Protein AF-A0A061BJX1-F1 (afdb_monomer_lite)

Radius of gyration: 15.98 Å; chains: 1; bounding box: 39×29×53 Å

Organism: Cyberlindnera fabianii (NCBI:txid36022)

Secondary structure (DSSP, 8-state):
---HHHHHHHHHHHHHHHTTSTTEEEEEEEPPPGGGTPPPEEEEEEEEETTEEEEEEEEEETTTTEEEEEEEEEEEEE-TTS--EEEEEE--GGGSPP--TT--EEEEEETTEEEEEE--TTHHHHTTT--GGGHHHHHHHHHGGGTS---GGGT-

Sequence (156 aa):
MLSRDSFETQIEVVSTRLACVSGIKNVRFRQSNETKHESSEITFIIETTPEIQRETLITWSPNYQEPLLYFRTLIVEHDQEGQVEIWRRSYDTRYVPMTHPEYSITLTQLSSGNWWFVHPCDTSEILQNSSEGEYLANWCSIFLSLLVPLSVNEFC

InterPro domains:
  IPR007135 Ubiquitin-like-conjugating enzyme Atg3/Atg10 [PF03987] (34-146)

pLDDT: mean 87.6, std 10.62, range [46.97, 97.38]

Structure (mmCIF, N/CA/C/O backbone):
data_AF-A0A061BJX1-F1
#
_entry.id   AF-A0A061BJX1-F1
#
loop_
_atom_site.group_PDB
_atom_site.id
_atom_site.type_symbol
_atom_site.label_atom_id
_atom_site.label_alt_id
_atom_site.label_comp_id
_atom_site.label_asym_id
_atom_site.label_entity_id
_atom_site.label_seq_id
_atom_site.pdbx_PDB_ins_code
_atom_site.Cartn_x
_atom_site.Cartn_y
_atom_site.Cartn_z
_atom_site.occupancy
_atom_site.B_iso_or_equiv
_atom_site.auth_seq_id
_atom_site.auth_comp_id
_atom_site.auth_asym_id
_atom_site.auth_atom_id
_atom_site.pdbx_PDB_model_num
ATOM 1 N N . MET A 1 1 ? 5.915 -4.668 -15.662 1.00 76.12 1 MET A N 1
ATOM 2 C CA . MET A 1 1 ? 7.026 -4.926 -14.731 1.00 76.12 1 MET A CA 1
ATOM 3 C C . MET A 1 1 ? 7.884 -3.683 -14.645 1.00 76.12 1 MET A C 1
ATOM 5 O O . MET A 1 1 ? 8.333 -3.186 -15.675 1.00 76.12 1 MET A O 1
ATOM 9 N N . LEU A 1 2 ? 8.039 -3.157 -13.436 1.00 86.06 2 LEU A N 1
ATOM 10 C CA . LEU A 1 2 ? 8.800 -1.945 -13.147 1.00 86.06 2 LEU A CA 1
ATOM 11 C C . LEU A 1 2 ? 10.249 -2.324 -12.790 1.00 86.06 2 LEU A C 1
ATOM 13 O O . LEU A 1 2 ? 10.492 -3.369 -12.196 1.00 86.06 2 LEU A O 1
ATOM 17 N N . SER A 1 3 ? 11.246 -1.523 -13.162 1.00 90.81 3 SER A N 1
ATOM 18 C CA . SER A 1 3 ? 12.612 -1.744 -12.665 1.00 90.81 3 SER A CA 1
ATOM 19 C C . SER A 1 3 ? 12.771 -1.137 -11.267 1.00 90.81 3 SER A C 1
ATOM 21 O O . SER A 1 3 ? 12.072 -0.184 -10.917 1.00 90.81 3 SER A O 1
ATOM 23 N N . ARG A 1 4 ? 13.717 -1.643 -10.461 1.00 90.81 4 ARG A N 1
ATOM 24 C CA . ARG A 1 4 ? 14.016 -1.035 -9.152 1.00 90.81 4 ARG A CA 1
ATOM 25 C C . ARG A 1 4 ? 14.397 0.439 -9.303 1.00 90.81 4 ARG A C 1
ATOM 27 O O . ARG A 1 4 ? 13.872 1.269 -8.577 1.00 90.81 4 ARG A O 1
ATOM 34 N N . ASP A 1 5 ? 15.260 0.767 -10.257 1.00 91.19 5 ASP A N 1
ATOM 35 C CA . ASP A 1 5 ? 15.732 2.143 -10.457 1.00 91.19 5 ASP A CA 1
ATOM 36 C C . ASP A 1 5 ? 14.578 3.084 -10.836 1.00 91.19 5 ASP A C 1
ATOM 38 O O . ASP A 1 5 ? 14.490 4.216 -10.352 1.00 91.19 5 ASP A O 1
ATOM 42 N N . SER A 1 6 ? 13.640 2.588 -11.646 1.00 92.75 6 SER A N 1
ATOM 43 C CA . SER A 1 6 ? 12.432 3.328 -12.002 1.00 92.75 6 SER A CA 1
ATOM 44 C C . SER A 1 6 ? 11.496 3.506 -10.801 1.00 92.75 6 SER A C 1
ATOM 46 O O . SER A 1 6 ? 10.984 4.604 -10.585 1.00 92.75 6 SER A O 1
ATOM 48 N N . PHE A 1 7 ? 11.342 2.482 -9.954 1.00 95.06 7 PHE A N 1
ATOM 49 C CA . PHE A 1 7 ? 10.623 2.601 -8.684 1.00 95.06 7 PHE A CA 1
ATOM 50 C C . PHE A 1 7 ? 11.245 3.660 -7.763 1.00 95.06 7 PHE A C 1
ATOM 52 O O . PHE A 1 7 ? 10.534 4.542 -7.288 1.00 95.06 7 PHE A O 1
ATOM 59 N N . GLU A 1 8 ? 12.561 3.609 -7.541 1.00 93.44 8 GLU A N 1
ATOM 60 C CA . GLU A 1 8 ? 13.283 4.549 -6.669 1.00 93.44 8 GLU A CA 1
ATOM 61 C C . GLU A 1 8 ? 13.185 5.997 -7.181 1.00 93.44 8 GLU A C 1
ATOM 63 O O . GLU A 1 8 ? 13.100 6.929 -6.387 1.00 93.44 8 GLU A O 1
ATOM 68 N N . THR A 1 9 ? 13.117 6.193 -8.500 1.00 93.19 9 THR A N 1
ATOM 69 C CA . THR A 1 9 ? 12.922 7.522 -9.104 1.00 93.19 9 THR A CA 1
ATOM 70 C C . THR A 1 9 ? 11.487 8.035 -8.929 1.00 93.19 9 THR A C 1
ATOM 72 O O . THR A 1 9 ? 11.264 9.228 -8.732 1.00 93.19 9 THR A O 1
ATOM 75 N N . GLN A 1 10 ? 10.489 7.150 -9.001 1.00 94.94 10 GLN A N 1
ATOM 76 C CA . GLN A 1 10 ? 9.073 7.535 -8.955 1.00 94.94 10 GLN A CA 1
ATOM 77 C C . GLN A 1 10 ? 8.516 7.667 -7.534 1.00 94.94 10 GLN A C 1
ATOM 79 O O . GLN A 1 10 ? 7.594 8.454 -7.307 1.00 94.94 10 GLN A O 1
ATOM 84 N N . ILE A 1 11 ? 9.038 6.900 -6.573 1.00 95.19 11 ILE A N 1
ATOM 85 C CA . ILE A 1 11 ? 8.458 6.788 -5.229 1.00 95.19 11 ILE A CA 1
ATOM 86 C C . ILE A 1 11 ? 8.446 8.127 -4.475 1.00 95.19 11 ILE A C 1
ATOM 88 O O . ILE A 1 11 ? 7.471 8.437 -3.792 1.00 95.19 11 ILE A O 1
ATOM 92 N N . GLU A 1 12 ? 9.464 8.972 -4.638 1.00 93.94 12 GLU A N 1
ATOM 93 C CA . GLU A 1 12 ? 9.494 10.292 -3.998 1.00 93.94 12 GLU A CA 1
ATOM 94 C C . GLU A 1 12 ? 8.374 11.199 -4.539 1.00 93.94 12 GLU A C 1
ATOM 96 O O . GLU A 1 12 ? 7.632 11.822 -3.770 1.00 93.94 12 GLU A O 1
ATOM 101 N N . VAL A 1 13 ? 8.177 11.203 -5.861 1.00 93.44 13 VAL A N 1
ATOM 102 C CA . VAL A 1 13 ? 7.097 11.953 -6.521 1.00 93.44 13 VAL A CA 1
ATOM 103 C C . VAL A 1 13 ? 5.735 11.459 -6.038 1.00 93.44 13 VAL A C 1
ATOM 105 O O . VAL A 1 13 ? 4.873 12.262 -5.678 1.00 93.44 13 VAL A O 1
ATOM 108 N N . VAL A 1 14 ? 5.552 10.141 -5.964 1.00 94.25 14 VAL A N 1
ATOM 109 C CA . VAL A 1 14 ? 4.324 9.521 -5.450 1.00 94.25 14 VAL A CA 1
ATOM 110 C C . VAL A 1 14 ? 4.077 9.893 -3.990 1.00 94.25 14 VAL A C 1
ATOM 112 O O . VAL A 1 14 ? 2.941 10.200 -3.635 1.00 94.25 14 VAL A O 1
ATOM 115 N N . SER A 1 15 ? 5.114 9.952 -3.152 1.00 94.94 15 SER A N 1
ATOM 116 C CA . SER A 1 15 ? 4.978 10.373 -1.752 1.00 94.94 15 SER A CA 1
ATOM 117 C C . SER A 1 15 ? 4.474 11.813 -1.623 1.00 94.94 15 SER A C 1
ATOM 119 O O . SER A 1 15 ? 3.601 12.097 -0.803 1.00 94.94 15 SER A O 1
ATOM 121 N N . THR A 1 16 ? 4.951 12.703 -2.497 1.00 93.94 16 THR A N 1
ATOM 122 C CA . THR A 1 16 ? 4.505 14.100 -2.547 1.00 93.94 16 THR A CA 1
ATOM 123 C C . THR A 1 16 ? 3.038 14.177 -2.966 1.00 93.94 16 THR A C 1
ATOM 125 O O . THR A 1 16 ? 2.262 14.894 -2.341 1.00 93.94 16 THR A O 1
ATOM 128 N N . ARG A 1 17 ? 2.628 13.395 -3.977 1.00 92.06 17 ARG A N 1
ATOM 129 C CA . ARG A 1 17 ? 1.225 13.332 -4.422 1.00 92.06 17 ARG A CA 1
ATOM 130 C C . ARG A 1 17 ? 0.308 12.793 -3.327 1.00 92.06 17 ARG A C 1
ATOM 132 O O . ARG A 1 17 ? -0.709 13.411 -3.037 1.00 92.06 17 ARG A O 1
ATOM 139 N N . LEU A 1 18 ? 0.699 11.702 -2.664 1.00 92.00 18 LEU A N 1
ATOM 140 C CA . LEU A 1 18 ? -0.044 11.105 -1.548 1.00 92.00 18 LEU A CA 1
ATOM 141 C C . LEU A 1 18 ? -0.304 12.104 -0.417 1.00 92.00 18 LEU A C 1
ATOM 143 O O . LEU A 1 18 ? -1.372 12.078 0.185 1.00 92.00 18 LEU A O 1
ATOM 147 N N . ALA A 1 19 ? 0.643 13.004 -0.143 1.00 92.56 19 ALA A N 1
ATOM 148 C CA . ALA A 1 19 ? 0.477 14.033 0.881 1.00 92.56 19 ALA A CA 1
ATOM 149 C C . ALA A 1 19 ? -0.620 15.064 0.546 1.00 92.56 19 ALA A C 1
ATOM 151 O O . ALA A 1 19 ? -1.092 15.760 1.445 1.00 92.56 19 ALA A O 1
ATOM 152 N N . CYS A 1 20 ? -1.031 15.162 -0.721 1.00 90.19 20 CYS A N 1
ATOM 153 C CA . CYS A 1 20 ? -2.100 16.048 -1.180 1.00 90.19 20 CYS A CA 1
ATOM 154 C C . CYS A 1 20 ? -3.479 15.371 -1.239 1.00 90.19 20 CYS A C 1
ATOM 156 O O . CYS A 1 20 ? -4.477 16.064 -1.425 1.00 90.19 20 CYS A O 1
ATOM 158 N N . VAL A 1 21 ? -3.552 14.047 -1.081 1.00 87.88 21 VAL A N 1
ATOM 159 C CA . VAL A 1 21 ? -4.804 13.286 -1.178 1.00 87.88 21 VAL A CA 1
ATOM 160 C C . VAL A 1 21 ? -5.628 13.447 0.098 1.00 87.88 21 VAL A C 1
ATOM 162 O O . VAL A 1 21 ? -5.127 13.287 1.215 1.00 87.88 21 VAL A O 1
ATOM 165 N N . SER A 1 22 ? -6.924 13.728 -0.054 1.00 86.25 22 SER A N 1
ATOM 166 C CA . SER A 1 22 ? -7.824 13.846 1.094 1.00 86.25 22 SER A CA 1
ATOM 167 C C . SER A 1 22 ? -7.966 12.507 1.828 1.00 86.25 22 SER A C 1
ATOM 169 O O . SER A 1 22 ? -8.074 11.449 1.218 1.00 86.25 22 SER A O 1
ATOM 171 N N . GLY A 1 23 ? -7.958 12.537 3.162 1.00 86.50 23 GLY A N 1
ATOM 172 C CA . GLY A 1 23 ? -8.033 11.328 3.997 1.00 86.50 23 GLY A CA 1
ATOM 173 C C . GLY A 1 23 ? -6.709 10.573 4.169 1.00 86.50 23 GLY A C 1
ATOM 174 O O . GLY A 1 23 ? -6.630 9.691 5.025 1.00 86.50 23 GLY A O 1
ATOM 175 N N . ILE A 1 24 ? -5.651 10.954 3.442 1.00 92.31 24 ILE A N 1
ATOM 176 C CA . ILE A 1 24 ? -4.288 10.479 3.694 1.00 92.31 24 ILE A CA 1
ATOM 177 C C . ILE A 1 24 ? -3.583 11.441 4.655 1.00 92.31 24 ILE A C 1
ATOM 179 O O . ILE A 1 24 ? -3.551 12.655 4.456 1.00 92.31 24 ILE A O 1
ATOM 183 N N . LYS A 1 25 ? -3.020 10.895 5.734 1.00 94.00 25 LYS A N 1
ATOM 184 C CA . LYS A 1 25 ? -2.333 11.630 6.803 1.00 94.00 25 LYS A CA 1
ATOM 185 C C . LYS A 1 25 ? -0.950 11.049 7.055 1.00 94.00 25 LYS A C 1
ATOM 187 O O . LYS A 1 25 ? -0.678 9.888 6.759 1.00 94.00 25 LYS A O 1
ATOM 192 N N . ASN A 1 26 ? -0.091 11.846 7.690 1.00 95.12 26 ASN A N 1
ATOM 193 C CA . ASN A 1 26 ? 1.210 11.408 8.204 1.00 95.12 26 ASN A CA 1
ATOM 194 C C . ASN A 1 26 ? 2.081 10.686 7.162 1.00 95.12 26 ASN A C 1
ATOM 196 O O . ASN A 1 26 ? 2.743 9.704 7.499 1.00 95.12 26 ASN A O 1
ATOM 200 N N . VAL A 1 27 ? 2.081 11.161 5.913 1.00 96.44 27 VAL A N 1
ATOM 201 C CA . VAL A 1 27 ? 2.934 10.597 4.861 1.00 96.44 27 VAL A CA 1
ATOM 202 C C . VAL A 1 27 ? 4.398 10.789 5.240 1.00 96.44 27 VAL A C 1
ATOM 204 O O . VAL A 1 27 ? 4.841 11.896 5.546 1.00 96.44 27 VAL A O 1
ATOM 207 N N . ARG A 1 28 ? 5.151 9.693 5.243 1.00 96.62 28 ARG A N 1
ATOM 208 C CA . ARG A 1 28 ? 6.581 9.654 5.533 1.00 96.62 28 ARG A CA 1
ATOM 209 C C . ARG A 1 28 ? 7.275 8.852 4.453 1.00 96.62 28 ARG A C 1
ATOM 211 O O . ARG A 1 28 ? 6.989 7.669 4.276 1.00 96.62 28 ARG A O 1
ATOM 218 N N . PHE A 1 29 ? 8.212 9.500 3.782 1.00 95.75 29 PHE A N 1
ATOM 219 C CA . PHE A 1 29 ? 9.114 8.864 2.841 1.00 95.75 29 PHE A CA 1
ATOM 220 C C . PHE A 1 29 ? 10.414 8.483 3.553 1.00 95.75 29 PHE A C 1
ATOM 222 O O . PHE A 1 29 ? 11.004 9.302 4.262 1.00 95.75 29 PHE A O 1
ATOM 229 N N . ARG A 1 30 ? 10.854 7.237 3.379 1.00 93.50 30 ARG A N 1
ATOM 230 C CA . ARG A 1 30 ? 12.171 6.765 3.799 1.00 93.50 30 ARG A CA 1
ATOM 231 C C . ARG A 1 30 ? 12.927 6.315 2.561 1.00 93.50 30 ARG A C 1
ATOM 233 O O . ARG A 1 30 ? 12.600 5.284 1.979 1.00 93.50 30 ARG A O 1
ATOM 240 N N . GLN A 1 31 ? 13.949 7.076 2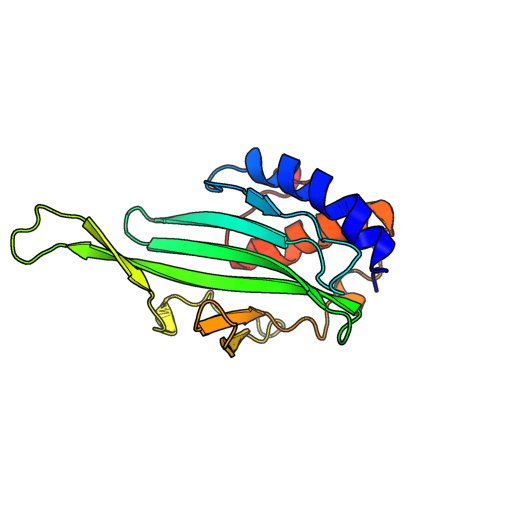.200 1.00 89.62 31 GLN A N 1
ATOM 241 C CA . GLN A 1 31 ? 14.832 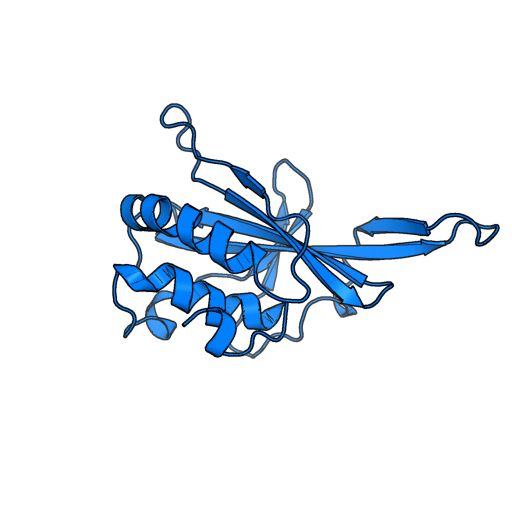6.707 1.106 1.00 89.62 31 GLN A CA 1
ATOM 242 C C . GLN A 1 31 ? 15.653 5.462 1.467 1.00 89.62 31 GLN A C 1
ATOM 244 O O . GLN A 1 31 ? 16.061 5.280 2.622 1.00 89.62 31 GLN A O 1
ATOM 249 N N . SER A 1 32 ? 15.883 4.604 0.477 1.00 85.88 32 SER A N 1
ATOM 250 C CA . SER A 1 32 ? 16.801 3.479 0.590 1.00 85.88 32 SER A CA 1
ATOM 251 C C . SER A 1 32 ? 18.216 3.953 0.917 1.00 85.88 32 SER A C 1
ATOM 253 O O . SER A 1 32 ? 18.703 4.957 0.402 1.00 85.88 32 SER A O 1
ATOM 255 N N . ASN A 1 33 ? 18.910 3.195 1.767 1.00 75.75 33 ASN A N 1
ATOM 256 C CA . ASN A 1 33 ? 20.356 3.326 1.895 1.00 75.75 33 ASN A CA 1
ATOM 257 C C . ASN A 1 33 ? 20.999 2.353 0.902 1.00 75.75 33 ASN A C 1
ATOM 259 O O . ASN A 1 33 ? 20.858 1.137 1.063 1.00 75.75 33 ASN A 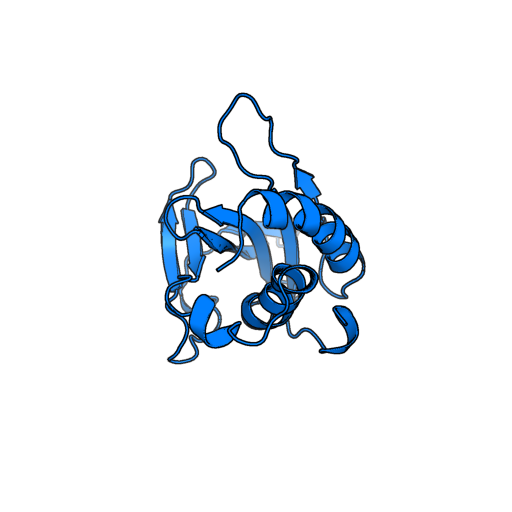O 1
ATOM 263 N N . GLU A 1 34 ? 21.734 2.875 -0.085 1.00 61.12 34 GLU A N 1
ATOM 264 C CA . GLU A 1 34 ? 22.393 2.098 -1.156 1.00 61.12 34 GLU A CA 1
ATOM 265 C C . GLU A 1 34 ? 23.213 0.904 -0.629 1.00 61.12 34 GLU A C 1
ATOM 267 O O . GLU A 1 34 ? 23.344 -0.125 -1.287 1.00 61.12 34 GLU A O 1
ATOM 272 N N . THR A 1 35 ? 23.715 1.004 0.603 1.00 59.91 35 THR A N 1
ATOM 273 C CA . THR A 1 35 ? 24.579 0.013 1.251 1.00 59.91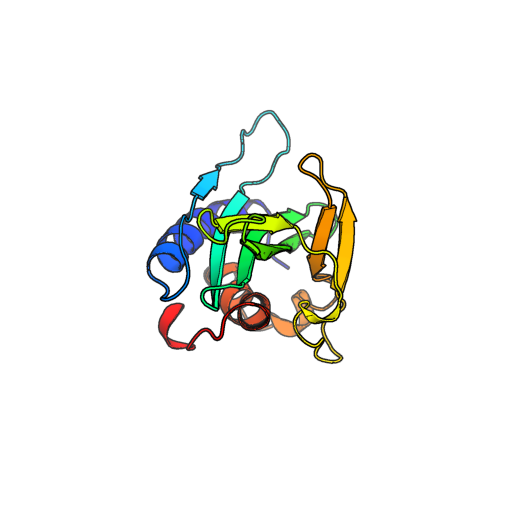 35 THR A CA 1
ATOM 274 C C . THR A 1 35 ? 23.862 -1.224 1.801 1.00 59.91 35 THR A C 1
ATOM 276 O O . THR A 1 35 ? 24.541 -2.183 2.164 1.00 59.91 35 THR A O 1
ATOM 279 N N . LYS A 1 36 ? 22.523 -1.239 1.893 1.00 57.56 36 LYS A N 1
ATOM 280 C CA . LYS A 1 36 ? 21.779 -2.293 2.619 1.00 57.56 36 LYS A CA 1
ATOM 281 C C . LYS A 1 36 ? 20.861 -3.183 1.779 1.00 57.56 36 LYS A C 1
ATOM 283 O O . LYS A 1 36 ? 20.168 -4.015 2.351 1.00 57.56 36 LYS A O 1
ATOM 288 N N . HIS A 1 37 ? 20.832 -3.042 0.451 1.00 65.38 37 HIS A N 1
ATOM 289 C CA . HIS A 1 37 ? 19.831 -3.705 -0.414 1.00 65.38 37 HIS A CA 1
ATOM 290 C C . HIS A 1 37 ? 18.364 -3.437 -0.007 1.00 65.38 37 HIS A C 1
ATOM 292 O O . HIS A 1 37 ? 17.451 -4.092 -0.503 1.00 65.38 37 HIS A O 1
ATOM 298 N N . GLU A 1 38 ? 18.125 -2.460 0.868 1.00 80.88 38 GLU A N 1
ATOM 299 C CA . GLU A 1 38 ? 16.789 -2.009 1.240 1.00 80.88 38 GLU A CA 1
ATOM 300 C C . GLU A 1 38 ? 16.242 -1.142 0.105 1.00 80.88 38 GLU A C 1
ATOM 302 O O . GLU A 1 38 ? 16.992 -0.393 -0.522 1.00 80.88 38 GLU A O 1
ATOM 307 N N . SER A 1 39 ? 14.954 -1.267 -0.193 1.00 89.31 39 SER A N 1
ATOM 308 C CA . SER A 1 39 ? 14.288 -0.376 -1.149 1.00 89.31 39 SER A CA 1
ATOM 309 C C . SER A 1 39 ? 13.657 0.793 -0.408 1.00 89.31 39 SER A C 1
ATOM 311 O O . SER A 1 39 ? 13.429 0.704 0.801 1.00 89.31 39 SER A O 1
ATOM 313 N N . SER A 1 40 ? 13.397 1.891 -1.111 1.00 94.62 40 SER A N 1
ATOM 314 C CA . SER A 1 40 ? 12.691 3.019 -0.510 1.00 94.62 40 SER A CA 1
ATOM 315 C C . SER A 1 40 ? 11.280 2.614 -0.076 1.00 94.62 40 SER A C 1
ATOM 317 O O . SER A 1 40 ? 10.669 1.682 -0.611 1.00 94.62 40 SER A O 1
ATOM 319 N N . GLU A 1 41 ? 10.759 3.318 0.922 1.00 95.62 41 GLU A N 1
ATOM 320 C CA . GLU A 1 41 ? 9.466 3.030 1.534 1.00 95.62 41 GLU A CA 1
ATOM 321 C C . GLU A 1 41 ? 8.652 4.314 1.708 1.00 95.62 41 GLU A C 1
ATOM 323 O O . GLU A 1 41 ? 9.184 5.354 2.104 1.00 95.62 41 GLU A O 1
ATOM 328 N N . ILE A 1 42 ? 7.341 4.231 1.481 1.00 97.06 42 ILE A N 1
ATOM 329 C CA . ILE A 1 42 ? 6.383 5.253 1.919 1.00 97.06 42 ILE A CA 1
ATOM 330 C C . ILE A 1 42 ? 5.504 4.630 2.993 1.00 97.06 42 ILE A C 1
ATOM 332 O O . ILE A 1 42 ? 4.930 3.565 2.779 1.00 97.06 42 ILE A O 1
ATOM 336 N N . THR A 1 43 ? 5.356 5.315 4.123 1.00 97.31 43 THR A N 1
ATOM 337 C CA . THR A 1 43 ? 4.361 4.975 5.147 1.00 97.31 43 THR A CA 1
ATOM 338 C C . THR A 1 43 ? 3.376 6.115 5.330 1.00 97.31 43 THR A C 1
ATOM 340 O O . THR A 1 43 ? 3.755 7.279 5.225 1.00 97.31 43 THR A O 1
ATOM 343 N N . PHE A 1 44 ? 2.109 5.796 5.571 1.00 96.81 44 PHE A N 1
ATOM 344 C CA . PHE A 1 44 ? 1.059 6.794 5.773 1.00 96.81 44 PHE A CA 1
ATOM 345 C C . PHE A 1 44 ? -0.147 6.201 6.503 1.00 96.81 44 PHE A C 1
ATOM 347 O O . PHE A 1 44 ? -0.268 4.985 6.656 1.00 96.81 44 PHE A O 1
ATOM 354 N N . ILE A 1 45 ? -1.035 7.079 6.965 1.00 96.19 45 ILE A N 1
ATOM 355 C CA . ILE A 1 45 ? -2.312 6.734 7.586 1.00 96.19 45 ILE A CA 1
ATOM 356 C C . ILE A 1 45 ? -3.437 7.062 6.613 1.00 96.19 45 ILE A C 1
ATOM 358 O O . ILE A 1 45 ? -3.471 8.159 6.065 1.00 96.19 45 ILE A O 1
ATOM 362 N N . ILE A 1 46 ? -4.370 6.135 6.437 1.00 94.12 46 ILE A N 1
ATOM 363 C CA . ILE A 1 46 ? -5.661 6.382 5.796 1.00 94.12 46 ILE A CA 1
ATOM 364 C C . ILE A 1 46 ? -6.717 6.438 6.898 1.00 94.12 46 ILE A C 1
ATOM 366 O O . ILE A 1 46 ? -6.909 5.462 7.627 1.00 94.12 46 ILE A O 1
ATOM 370 N N . GLU A 1 47 ? -7.421 7.558 7.010 1.00 90.56 47 GLU A N 1
ATOM 371 C CA . GLU A 1 47 ? -8.594 7.679 7.880 1.00 90.56 47 GLU A CA 1
ATOM 372 C C . GLU A 1 47 ? -9.806 7.074 7.163 1.00 90.56 47 GLU A C 1
ATOM 374 O O . GLU A 1 47 ? -10.245 7.582 6.135 1.00 90.56 47 GLU A O 1
ATOM 379 N N . THR A 1 48 ? -10.325 5.951 7.672 1.00 86.94 48 THR A N 1
ATOM 380 C CA . THR A 1 48 ? -11.504 5.288 7.083 1.00 86.94 48 THR A CA 1
ATOM 381 C C . THR A 1 48 ? -12.784 5.788 7.749 1.00 86.94 48 THR A C 1
ATOM 383 O O . THR A 1 48 ? -13.739 6.151 7.068 1.00 86.94 48 THR A O 1
ATOM 386 N N . THR A 1 49 ? -12.784 5.838 9.082 1.00 88.88 49 THR A N 1
ATOM 387 C CA . THR A 1 49 ? -13.809 6.470 9.928 1.00 88.88 49 THR A CA 1
ATOM 388 C C . THR A 1 49 ? -13.113 7.117 11.137 1.00 88.88 49 THR A C 1
ATOM 390 O O . THR A 1 49 ? -11.913 6.893 11.322 1.00 88.88 49 THR A O 1
ATOM 393 N N . PRO A 1 50 ? -13.813 7.891 11.988 1.00 89.25 50 PRO A N 1
ATOM 394 C CA . PRO A 1 50 ? -13.229 8.393 13.236 1.00 89.25 50 PRO A CA 1
ATOM 395 C C . PRO A 1 50 ? -12.672 7.285 14.147 1.00 89.25 50 PRO A C 1
ATOM 397 O O . PRO A 1 50 ? -11.702 7.507 14.861 1.00 89.25 50 PRO A O 1
ATOM 400 N N . GLU A 1 51 ? -13.237 6.078 14.081 1.00 91.75 51 GLU A N 1
ATOM 401 C CA . GLU A 1 51 ? -12.868 4.930 14.914 1.00 91.75 51 GLU A CA 1
ATOM 402 C C . GLU A 1 51 ? -11.940 3.933 14.206 1.00 91.75 51 GLU A C 1
ATOM 404 O O . GLU A 1 51 ? -11.476 2.980 14.834 1.00 91.75 51 GLU A O 1
ATOM 409 N N . ILE A 1 52 ? -11.692 4.099 12.900 1.00 91.88 52 ILE A N 1
ATOM 410 C CA . ILE A 1 52 ? -10.936 3.141 12.087 1.00 91.88 52 ILE A CA 1
ATOM 411 C C . ILE A 1 52 ? -9.921 3.866 11.205 1.00 91.88 52 ILE A C 1
ATOM 413 O O . ILE A 1 52 ? -10.265 4.634 10.303 1.00 91.88 52 ILE A O 1
ATOM 417 N N . GLN A 1 53 ? -8.653 3.520 11.398 1.00 94.38 53 GLN A N 1
ATOM 418 C CA . GLN A 1 53 ? -7.533 3.979 10.587 1.00 94.38 53 GLN A CA 1
ATOM 419 C C . GLN A 1 53 ? -6.802 2.795 9.958 1.00 94.38 53 GLN A C 1
ATOM 421 O O . GLN A 1 53 ? -6.848 1.666 10.450 1.00 94.38 53 GLN A O 1
ATOM 426 N N . ARG A 1 54 ? -6.083 3.052 8.866 1.00 95.19 54 ARG A N 1
ATOM 427 C CA . ARG A 1 54 ? -5.179 2.078 8.252 1.00 95.19 54 ARG A CA 1
ATOM 428 C C . ARG A 1 54 ? -3.785 2.654 8.150 1.00 95.19 54 ARG A C 1
ATOM 430 O O . ARG A 1 54 ? -3.551 3.617 7.428 1.00 95.19 54 ARG A O 1
ATOM 437 N N . GLU A 1 55 ? -2.850 2.028 8.845 1.00 96.62 55 GLU A N 1
ATOM 438 C CA . GLU A 1 55 ? -1.433 2.234 8.578 1.00 96.62 55 GLU A CA 1
ATOM 439 C C . GLU A 1 55 ? -1.064 1.477 7.312 1.00 96.62 55 GLU A C 1
ATOM 441 O O . GLU A 1 55 ? -1.331 0.282 7.218 1.00 96.62 55 GLU A O 1
ATOM 446 N N . THR A 1 56 ? -0.459 2.170 6.356 1.00 97.25 56 THR A N 1
ATOM 447 C CA . THR A 1 56 ? -0.159 1.649 5.021 1.00 97.25 56 THR A CA 1
ATOM 448 C C . THR A 1 56 ? 1.326 1.800 4.727 1.00 97.25 56 THR A C 1
ATOM 450 O O . THR A 1 56 ? 1.946 2.781 5.140 1.00 97.25 56 THR A O 1
ATOM 453 N N . LEU A 1 57 ? 1.893 0.818 4.029 1.00 97.38 57 LEU A N 1
ATOM 454 C CA . LEU A 1 57 ? 3.283 0.779 3.590 1.00 97.38 57 LEU A CA 1
ATOM 455 C C . LEU A 1 57 ? 3.335 0.405 2.105 1.00 97.38 57 LEU A C 1
ATOM 457 O O . LEU A 1 57 ? 2.770 -0.611 1.699 1.00 97.38 57 LEU A O 1
ATOM 461 N N . ILE A 1 58 ? 4.058 1.208 1.326 1.00 97.31 58 ILE A N 1
ATOM 462 C CA . ILE A 1 58 ? 4.425 0.922 -0.064 1.00 97.31 58 ILE A CA 1
ATOM 463 C C . ILE A 1 58 ? 5.937 0.726 -0.126 1.00 97.31 58 ILE A C 1
ATOM 465 O O . ILE A 1 58 ? 6.691 1.559 0.378 1.00 97.31 58 ILE A O 1
ATOM 469 N N . THR A 1 59 ? 6.383 -0.364 -0.745 1.00 95.81 59 THR A N 1
ATOM 470 C CA . THR A 1 59 ? 7.808 -0.655 -0.968 1.00 95.81 59 THR A CA 1
ATOM 471 C C . THR A 1 59 ? 8.000 -1.494 -2.231 1.00 95.81 59 THR A C 1
ATOM 473 O O . THR A 1 59 ? 7.036 -1.797 -2.926 1.00 95.81 59 THR A O 1
ATOM 476 N N . TRP A 1 60 ? 9.232 -1.882 -2.535 1.00 94.94 60 TRP A N 1
ATOM 477 C CA . TRP A 1 60 ? 9.584 -2.690 -3.694 1.00 94.94 60 TRP A CA 1
ATOM 478 C C . TRP A 1 60 ? 9.931 -4.125 -3.312 1.00 94.94 60 TRP A C 1
ATOM 480 O O . TRP A 1 60 ? 10.593 -4.368 -2.300 1.00 94.94 60 TRP A O 1
ATOM 490 N N . SER A 1 61 ? 9.545 -5.087 -4.154 1.00 91.75 61 SER A N 1
ATOM 491 C CA . SER A 1 61 ? 10.027 -6.460 -4.033 1.00 91.75 61 SER A CA 1
ATOM 492 C C . SER A 1 61 ? 11.053 -6.808 -5.104 1.00 91.75 61 SER A C 1
ATOM 494 O O . SER A 1 61 ? 10.698 -6.835 -6.282 1.00 91.75 61 SER A O 1
ATOM 496 N N . PRO A 1 62 ? 12.276 -7.228 -4.739 1.00 88.62 62 PRO A N 1
ATOM 497 C CA . PRO A 1 62 ? 13.192 -7.813 -5.714 1.00 88.62 62 PRO A CA 1
ATOM 498 C C . PRO A 1 62 ? 12.703 -9.174 -6.238 1.00 88.62 62 PRO A C 1
ATOM 500 O O . PRO A 1 62 ? 13.048 -9.553 -7.352 1.00 88.62 62 PRO A O 1
ATOM 503 N N . ASN A 1 63 ? 11.890 -9.900 -5.459 1.00 89.38 63 ASN A N 1
ATOM 504 C CA . ASN A 1 63 ? 11.394 -11.226 -5.834 1.00 89.38 63 ASN A CA 1
ATOM 505 C C . ASN A 1 63 ? 10.257 -11.141 -6.855 1.00 89.38 63 ASN A C 1
ATOM 507 O O . ASN A 1 63 ? 10.251 -11.898 -7.820 1.00 89.38 63 ASN A O 1
ATOM 511 N N . TYR A 1 64 ? 9.306 -10.227 -6.638 1.00 89.50 64 TYR A N 1
ATOM 512 C CA . TYR A 1 64 ? 8.196 -10.022 -7.573 1.00 89.50 64 TYR A CA 1
ATOM 513 C C . TYR A 1 64 ? 8.550 -9.067 -8.712 1.00 89.50 64 TYR A C 1
ATOM 515 O O . TYR A 1 64 ? 7.896 -9.114 -9.744 1.00 89.50 64 TYR A O 1
ATOM 523 N N . GLN A 1 65 ? 9.573 -8.223 -8.53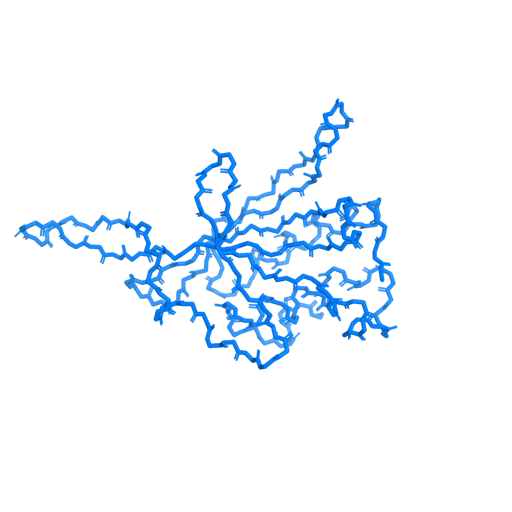2 1.00 91.00 65 GLN A N 1
ATOM 524 C CA . GLN A 1 65 ? 9.856 -7.092 -9.418 1.00 91.00 65 GLN A CA 1
ATOM 525 C C . GLN A 1 65 ? 8.607 -6.224 -9.623 1.00 91.00 65 GLN A C 1
ATOM 527 O O . GLN A 1 65 ? 8.282 -5.813 -10.734 1.00 91.00 65 GLN A O 1
ATOM 532 N N . GLU A 1 66 ? 7.899 -5.965 -8.522 1.00 93.88 66 GLU A N 1
ATOM 533 C CA . GLU A 1 66 ? 6.695 -5.138 -8.481 1.00 93.88 66 GLU A CA 1
ATOM 534 C C . GLU A 1 66 ? 6.625 -4.355 -7.156 1.00 93.88 66 GLU A C 1
ATOM 536 O O . GLU A 1 66 ? 7.224 -4.779 -6.148 1.00 93.88 66 GLU A O 1
ATOM 541 N N . PRO A 1 67 ? 5.892 -3.223 -7.123 1.00 95.25 67 PRO A N 1
ATOM 542 C CA . PRO A 1 67 ? 5.591 -2.531 -5.882 1.00 95.25 67 PRO A CA 1
ATOM 543 C C . PRO A 1 67 ? 4.680 -3.403 -5.014 1.00 95.25 67 PRO A C 1
ATOM 545 O O . PRO A 1 67 ? 3.813 -4.125 -5.505 1.00 95.25 67 PRO A O 1
ATOM 548 N N . LEU A 1 68 ? 4.881 -3.335 -3.704 1.00 95.88 68 LEU A N 1
ATOM 549 C CA . LEU A 1 68 ? 4.122 -4.080 -2.713 1.00 95.88 68 LEU A CA 1
ATOM 550 C C . LEU A 1 68 ? 3.275 -3.134 -1.874 1.00 95.88 68 LEU A C 1
ATOM 552 O O . LEU A 1 68 ? 3.763 -2.093 -1.433 1.00 95.88 68 LEU A O 1
ATOM 556 N N . LEU A 1 69 ? 2.042 -3.555 -1.594 1.00 96.31 69 LEU A N 1
ATOM 557 C CA . LEU A 1 69 ? 1.131 -2.873 -0.686 1.00 96.31 69 LEU A CA 1
ATOM 558 C C . LEU A 1 69 ? 0.940 -3.695 0.585 1.00 96.31 69 LEU A C 1
ATOM 560 O O . LEU A 1 69 ? 0.475 -4.838 0.546 1.00 96.31 69 LEU A O 1
ATOM 564 N N . TYR A 1 70 ? 1.239 -3.072 1.717 1.00 97.19 70 TYR A N 1
ATOM 565 C CA . TYR A 1 70 ? 0.934 -3.602 3.034 1.00 97.19 70 TYR A CA 1
ATOM 566 C C . TYR A 1 70 ? 0.023 -2.645 3.782 1.00 97.19 70 TYR A C 1
ATOM 568 O O . TYR A 1 70 ? 0.158 -1.427 3.662 1.00 97.19 70 TYR A O 1
ATOM 576 N N . PHE A 1 71 ? -0.858 -3.182 4.619 1.00 96.88 71 PHE A N 1
ATOM 577 C CA . PHE A 1 71 ? -1.628 -2.366 5.547 1.00 96.88 71 PHE A CA 1
ATOM 578 C C . PHE A 1 71 ? -1.903 -3.084 6.868 1.00 96.88 71 PHE A C 1
ATOM 580 O O . PHE A 1 71 ? -1.862 -4.309 6.968 1.00 96.88 71 PHE A O 1
ATOM 587 N N . ARG A 1 72 ? -2.207 -2.314 7.907 1.00 95.94 72 ARG A N 1
ATOM 588 C CA . ARG A 1 72 ? -2.752 -2.818 9.167 1.00 95.94 72 ARG A CA 1
ATOM 589 C C . ARG A 1 72 ? -3.888 -1.922 9.625 1.00 95.94 72 ARG A C 1
ATOM 591 O O . ARG A 1 72 ? -3.794 -0.699 9.537 1.00 95.94 72 ARG A O 1
ATOM 598 N N . THR A 1 73 ? -4.944 -2.538 10.134 1.00 95.69 73 THR A N 1
ATOM 599 C CA . THR A 1 73 ? -6.090 -1.810 10.673 1.00 95.69 73 THR A CA 1
ATOM 600 C C . THR A 1 73 ? -5.799 -1.399 12.108 1.00 95.69 73 THR A C 1
ATOM 602 O O . THR A 1 73 ? -5.386 -2.225 12.924 1.00 95.69 73 THR A O 1
ATOM 605 N N . LEU A 1 74 ? -6.033 -0.130 12.416 1.00 95.12 74 LEU A N 1
ATOM 606 C CA . LEU A 1 74 ? -6.083 0.409 13.764 1.00 95.12 74 LEU A CA 1
ATOM 607 C C . LEU A 1 74 ? -7.539 0.733 14.095 1.00 95.12 74 LEU A C 1
ATOM 609 O O . LEU A 1 74 ? -8.222 1.367 13.294 1.00 95.12 74 LEU A O 1
ATOM 613 N N . ILE A 1 75 ? -7.998 0.305 15.264 1.00 94.75 75 ILE A N 1
ATOM 614 C CA . ILE A 1 75 ? -9.323 0.631 15.793 1.00 94.75 75 ILE A CA 1
ATOM 615 C C . ILE A 1 75 ? -9.174 1.457 17.067 1.00 94.75 75 ILE A C 1
ATOM 617 O O . ILE A 1 75 ? -8.264 1.198 17.861 1.00 94.75 75 ILE A O 1
ATOM 621 N N . VAL A 1 76 ? -10.051 2.439 17.257 1.00 93.31 76 VAL A N 1
ATOM 622 C CA . VAL A 1 76 ? -10.197 3.120 18.544 1.00 93.31 76 VAL A CA 1
ATOM 623 C C . VAL A 1 76 ? -10.829 2.153 19.529 1.00 93.31 76 VAL A C 1
ATOM 625 O O . VAL A 1 76 ? -11.897 1.591 19.294 1.00 93.31 76 VAL A O 1
ATOM 628 N N . GLU A 1 77 ? -10.168 1.997 20.663 1.00 89.75 77 GLU A N 1
ATOM 629 C CA . GLU A 1 77 ? -10.756 1.471 21.879 1.00 89.75 77 GLU A CA 1
ATOM 630 C C . GLU A 1 77 ? -10.784 2.592 22.910 1.00 89.75 77 GLU A C 1
ATOM 632 O O . GLU A 1 77 ? -9.810 3.329 23.069 1.00 89.75 77 GLU A O 1
ATOM 637 N N . HIS A 1 78 ? -11.894 2.713 23.624 1.00 86.19 78 HIS A N 1
ATOM 638 C CA . HIS A 1 78 ? -11.971 3.607 24.768 1.00 86.19 78 HIS A CA 1
ATOM 639 C C . HIS A 1 78 ? -11.503 2.864 26.020 1.00 86.19 78 HIS A C 1
ATOM 641 O O . HIS A 1 78 ? -11.766 1.667 26.180 1.00 86.19 78 HIS A O 1
ATOM 647 N N . ASP A 1 79 ? -10.800 3.561 26.909 1.00 84.19 79 ASP A N 1
ATOM 648 C CA . ASP A 1 79 ? -10.524 3.035 28.242 1.00 84.19 79 ASP A CA 1
ATOM 649 C C . ASP A 1 79 ? -11.821 2.804 29.044 1.00 84.19 79 ASP A C 1
ATOM 651 O O . ASP A 1 79 ? -12.923 3.170 28.631 1.00 84.19 79 ASP A O 1
ATOM 655 N N . GLN A 1 80 ? -11.708 2.150 30.204 1.00 78.19 80 GLN A N 1
ATOM 656 C CA . GLN A 1 80 ? -12.873 1.779 31.024 1.00 78.19 80 GLN A CA 1
ATOM 657 C C . GLN A 1 80 ? -13.706 2.989 31.482 1.00 78.19 80 GLN A C 1
ATOM 659 O O . GLN A 1 80 ? -14.872 2.825 31.839 1.00 78.19 80 GLN A O 1
ATOM 664 N N . GLU A 1 81 ? -13.118 4.186 31.463 1.00 81.38 81 GLU A N 1
ATOM 665 C CA . GLU A 1 81 ? -13.739 5.446 31.875 1.00 81.38 81 GLU A CA 1
ATOM 666 C C . GLU A 1 81 ? -14.220 6.291 30.677 1.00 81.38 81 GLU A C 1
ATOM 668 O O . GLU A 1 81 ? -14.836 7.346 30.862 1.00 81.38 81 GLU A O 1
ATOM 673 N N . GLY A 1 82 ? -13.982 5.828 29.444 1.00 78.44 82 GLY A N 1
ATOM 674 C CA . GLY A 1 82 ? -14.370 6.499 28.205 1.00 78.44 82 GLY A CA 1
ATOM 675 C C . GLY A 1 82 ? -13.586 7.778 27.895 1.00 78.44 82 GLY A C 1
ATOM 676 O O . GLY A 1 82 ? -13.976 8.512 26.991 1.00 78.44 82 GLY A O 1
ATOM 677 N N . GLN A 1 83 ? -12.528 8.077 28.650 1.00 77.62 83 GLN A N 1
ATOM 678 C CA . GLN A 1 83 ? -11.819 9.359 28.601 1.00 77.62 83 GLN A CA 1
ATOM 679 C C . GLN A 1 83 ? -10.616 9.337 27.659 1.00 77.62 83 GLN A C 1
ATOM 681 O O . GLN A 1 83 ? -10.206 10.390 27.170 1.00 77.62 83 GLN A O 1
ATOM 686 N N . VAL A 1 84 ? -10.041 8.157 27.406 1.00 83.88 84 VAL A N 1
ATOM 687 C CA . VAL A 1 84 ? -8.841 8.016 26.575 1.00 83.88 84 VAL A CA 1
ATOM 688 C C . VAL A 1 84 ? -9.126 7.133 25.371 1.00 83.88 84 VAL A C 1
ATOM 690 O O . VAL A 1 84 ? -9.519 5.975 25.507 1.00 83.88 84 VAL A O 1
ATOM 693 N N . GLU A 1 85 ? -8.868 7.681 24.186 1.00 87.38 85 GLU A N 1
ATOM 694 C CA . GLU A 1 85 ? -8.829 6.928 22.937 1.00 87.38 85 GLU A CA 1
ATOM 695 C C . GLU A 1 85 ? -7.480 6.216 22.801 1.00 87.38 85 GLU A C 1
ATOM 697 O O . GLU A 1 85 ? -6.412 6.836 22.809 1.00 87.38 85 GLU A O 1
ATOM 702 N N . ILE A 1 86 ? -7.526 4.894 22.665 1.00 90.12 86 ILE A N 1
ATOM 703 C CA . ILE A 1 86 ? -6.361 4.041 22.460 1.00 90.12 86 ILE A CA 1
ATOM 704 C C . ILE A 1 86 ? -6.504 3.368 21.101 1.00 90.12 86 ILE A C 1
ATOM 706 O O . ILE A 1 86 ? -7.396 2.554 20.886 1.00 90.12 86 ILE A O 1
ATOM 710 N N . TRP A 1 87 ? -5.576 3.650 20.193 1.00 91.25 87 TRP A N 1
ATOM 711 C CA . TRP A 1 87 ? -5.519 2.963 18.907 1.00 91.25 87 TRP A CA 1
ATOM 712 C C . TRP A 1 87 ? -4.868 1.589 19.061 1.00 91.25 87 TRP A C 1
ATOM 714 O O . TRP A 1 87 ? -3.700 1.479 19.450 1.00 91.25 87 TRP A O 1
ATOM 724 N N . ARG A 1 88 ? -5.603 0.524 18.728 1.00 93.00 88 ARG A N 1
ATOM 725 C CA . ARG A 1 88 ? -5.103 -0.856 18.755 1.00 93.00 88 ARG A CA 1
ATOM 726 C C . ARG A 1 88 ? -5.114 -1.493 17.380 1.00 93.00 88 ARG A C 1
ATOM 728 O O . ARG A 1 88 ? -6.014 -1.274 16.578 1.00 93.00 88 ARG A O 1
ATOM 735 N N . ARG A 1 89 ? -4.104 -2.324 17.114 1.00 94.25 89 ARG A N 1
ATOM 736 C CA . ARG A 1 89 ? -4.040 -3.120 15.883 1.00 94.25 89 ARG A CA 1
ATOM 737 C C . ARG A 1 89 ? -5.132 -4.184 15.914 1.00 94.25 89 ARG A C 1
ATOM 739 O O . ARG A 1 89 ? -5.184 -4.972 16.854 1.00 94.25 89 ARG A O 1
ATOM 746 N N . SER A 1 90 ? -5.936 -4.234 14.862 1.00 92.44 90 SER A N 1
ATOM 747 C CA . SER A 1 90 ? -6.938 -5.270 14.645 1.00 92.44 90 SER A CA 1
ATOM 748 C C . SER A 1 90 ? -6.521 -6.184 13.497 1.00 92.44 90 SER A C 1
ATOM 750 O O . SER A 1 90 ? -6.124 -5.725 12.424 1.00 92.44 90 SER A O 1
ATOM 752 N N . TYR A 1 91 ? -6.642 -7.490 13.729 1.00 90.25 91 TYR A N 1
ATOM 753 C CA . TYR A 1 91 ? -6.453 -8.541 12.721 1.00 90.25 91 TYR A CA 1
ATOM 754 C C . TYR A 1 91 ? -7.779 -9.214 12.353 1.00 90.25 91 TYR A C 1
ATOM 756 O O . TYR A 1 91 ? -7.793 -10.294 11.769 1.00 90.25 91 TYR A O 1
ATOM 764 N N . ASP A 1 92 ? -8.899 -8.599 12.728 1.00 89.94 92 ASP A N 1
ATOM 765 C CA . ASP A 1 92 ? -10.221 -9.086 12.367 1.00 89.94 92 ASP A CA 1
ATOM 766 C C . ASP A 1 92 ? -10.459 -8.871 10.865 1.00 89.94 92 ASP A C 1
ATOM 768 O O . ASP A 1 92 ? -10.354 -7.755 10.344 1.00 89.94 92 ASP A O 1
ATOM 772 N N . THR A 1 93 ? -10.774 -9.961 10.165 1.00 89.25 93 THR A N 1
ATOM 773 C CA . THR A 1 93 ? -10.963 -9.986 8.712 1.00 89.25 93 THR A CA 1
ATOM 774 C C . THR A 1 93 ? -12.151 -9.150 8.253 1.00 89.25 93 THR A C 1
ATOM 776 O O . THR A 1 93 ? -12.195 -8.761 7.092 1.00 89.25 93 THR A O 1
ATOM 779 N N . ARG A 1 94 ? -13.083 -8.794 9.145 1.00 89.00 94 ARG A N 1
ATOM 780 C CA . ARG A 1 94 ? -14.213 -7.907 8.822 1.00 89.00 94 ARG A CA 1
ATOM 781 C C . ARG A 1 94 ? -13.780 -6.489 8.440 1.00 89.00 94 ARG A C 1
ATOM 783 O O . ARG A 1 94 ? -14.547 -5.788 7.790 1.00 89.00 94 ARG A O 1
ATOM 790 N N . TYR A 1 95 ? -12.578 -6.061 8.836 1.00 87.62 95 TYR A N 1
ATOM 791 C CA . TYR A 1 95 ? -12.029 -4.742 8.488 1.00 87.62 95 TYR A CA 1
ATOM 792 C C . TYR A 1 95 ? -11.080 -4.766 7.283 1.00 87.62 95 TYR A C 1
ATOM 794 O O . TYR A 1 95 ? -10.610 -3.710 6.835 1.00 87.62 95 TYR A O 1
ATOM 802 N N . VAL A 1 96 ? -10.780 -5.959 6.770 1.00 87.88 96 VAL A N 1
ATOM 803 C CA . VAL A 1 96 ? -10.059 -6.132 5.511 1.00 87.88 96 V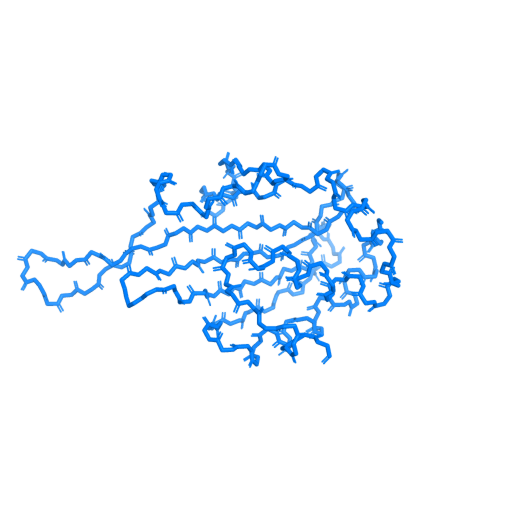AL A CA 1
ATOM 804 C C . VAL A 1 96 ? -11.021 -5.714 4.395 1.00 87.88 96 VAL A C 1
ATOM 806 O O . VAL A 1 96 ? -12.169 -6.162 4.408 1.00 87.88 96 VAL A O 1
ATOM 809 N N . PRO A 1 97 ? -10.613 -4.826 3.467 1.00 82.50 97 PRO A N 1
ATOM 810 C CA . PRO A 1 97 ? -11.453 -4.475 2.329 1.00 82.50 97 PRO A CA 1
ATOM 811 C C . PRO A 1 97 ? -11.951 -5.746 1.650 1.00 82.50 97 PRO A C 1
ATOM 813 O O . PRO A 1 97 ? -11.168 -6.680 1.462 1.00 82.50 97 PRO A O 1
ATOM 816 N N . MET A 1 98 ? -13.243 -5.796 1.315 1.00 67.31 98 MET A N 1
ATOM 817 C CA . MET A 1 98 ? -13.792 -6.947 0.607 1.00 67.31 98 MET A CA 1
ATOM 818 C C . MET A 1 98 ? -12.944 -7.206 -0.635 1.00 67.31 98 MET A C 1
ATOM 820 O O . MET A 1 98 ? -12.806 -6.337 -1.494 1.00 67.31 98 MET A O 1
ATOM 824 N N . THR A 1 99 ? -12.356 -8.396 -0.696 1.00 61.28 99 THR A N 1
ATOM 825 C CA . THR A 1 99 ? -11.553 -8.830 -1.831 1.00 61.28 99 THR A CA 1
ATOM 826 C C . THR A 1 99 ? -12.435 -8.794 -3.072 1.00 61.28 99 THR A C 1
ATOM 828 O O . THR A 1 99 ? -13.401 -9.558 -3.168 1.00 61.28 99 THR A O 1
ATOM 831 N N . HIS A 1 100 ? -12.110 -7.927 -4.035 1.00 61.59 100 HIS A N 1
ATOM 832 C CA . HIS A 1 100 ? -12.489 -8.216 -5.414 1.00 61.59 100 HIS A CA 1
ATOM 833 C C . HIS A 1 100 ? -11.910 -9.607 -5.741 1.00 61.59 100 HIS A C 1
ATOM 835 O O . HIS A 1 100 ? -10.819 -9.910 -5.247 1.00 61.59 100 HIS A O 1
ATOM 841 N N . PRO A 1 101 ? -12.582 -10.459 -6.534 1.00 62.75 101 PRO A N 1
ATOM 842 C CA . PRO A 1 101 ? -12.071 -11.793 -6.875 1.00 62.75 101 PRO A CA 1
ATOM 843 C C . PRO A 1 101 ? -10.633 -11.797 -7.420 1.00 62.75 101 PRO A C 1
ATOM 845 O O . PRO A 1 101 ? -9.958 -12.818 -7.372 1.00 62.75 101 PRO A O 1
ATOM 848 N N . GLU A 1 102 ? -10.182 -10.649 -7.918 1.00 71.12 102 GLU A N 1
ATOM 849 C CA . GLU A 1 102 ? -8.883 -10.416 -8.547 1.00 71.12 102 GLU A CA 1
ATOM 850 C C . GLU A 1 102 ? -7.758 -10.060 -7.557 1.00 71.12 102 GLU A C 1
ATOM 852 O O . GLU A 1 102 ? -6.594 -10.099 -7.934 1.00 71.12 102 GLU A O 1
ATOM 857 N N . TYR A 1 103 ? -8.052 -9.739 -6.288 1.00 81.25 103 TYR A N 1
ATOM 858 C CA . TYR A 1 103 ? -7.016 -9.387 -5.306 1.00 81.25 103 TYR A CA 1
ATOM 859 C C . TYR A 1 103 ? -6.955 -10.397 -4.163 1.00 81.25 103 TYR A C 1
ATOM 861 O O . TYR A 1 103 ? -7.854 -10.481 -3.324 1.00 81.25 103 TYR A O 1
ATOM 869 N N . SER A 1 104 ? -5.842 -11.127 -4.085 1.00 88.62 104 SER A N 1
ATOM 870 C CA . SER A 1 104 ? -5.533 -11.982 -2.938 1.00 88.62 104 SER A CA 1
ATOM 871 C C . SER A 1 104 ? -4.880 -11.161 -1.824 1.00 88.62 104 SER A C 1
ATOM 873 O O . SER A 1 104 ? -3.878 -10.479 -2.051 1.00 88.62 104 SER A O 1
ATOM 875 N N . ILE A 1 105 ? -5.439 -11.233 -0.613 1.00 91.88 105 ILE A N 1
ATOM 876 C CA . ILE A 1 105 ? -4.921 -10.554 0.580 1.00 91.88 105 ILE A CA 1
ATOM 877 C C . ILE A 1 105 ? -4.607 -11.603 1.645 1.00 91.88 105 ILE A C 1
ATOM 879 O O . ILE A 1 105 ? -5.477 -12.383 2.032 1.00 91.88 105 ILE A O 1
ATOM 883 N N . THR A 1 106 ? -3.372 -11.612 2.144 1.00 93.12 106 THR A N 1
ATOM 884 C CA . THR A 1 106 ? -2.924 -12.545 3.190 1.00 93.12 106 THR A CA 1
ATOM 885 C C . THR A 1 106 ? -2.265 -11.814 4.351 1.00 93.12 106 THR A C 1
ATOM 887 O O . THR A 1 106 ? -1.858 -10.661 4.230 1.00 93.12 106 THR A O 1
ATOM 890 N N . LEU A 1 107 ? -2.185 -12.465 5.512 1.00 94.44 107 LEU A N 1
ATOM 891 C CA . LEU A 1 107 ? -1.446 -11.937 6.655 1.00 94.44 107 LEU A CA 1
ATOM 892 C C . LEU A 1 107 ? 0.015 -12.389 6.563 1.00 94.44 107 LEU A C 1
ATOM 894 O O . LEU A 1 107 ? 0.288 -13.576 6.393 1.00 94.44 107 LEU A O 1
ATOM 898 N N . THR A 1 108 ? 0.950 -11.458 6.723 1.00 95.06 108 THR A N 1
ATOM 899 C CA . THR A 1 108 ? 2.390 -11.729 6.723 1.00 95.06 108 THR A CA 1
ATOM 900 C C . THR A 1 108 ? 3.091 -11.013 7.872 1.00 95.06 108 THR A C 1
ATOM 902 O O . THR A 1 108 ? 2.593 -10.022 8.408 1.00 95.06 108 THR A O 1
ATOM 905 N N . GLN A 1 109 ? 4.253 -11.522 8.273 1.00 94.38 109 GLN A N 1
ATOM 906 C CA . GLN A 1 109 ? 5.047 -10.966 9.361 1.00 94.38 109 GLN A CA 1
ATOM 907 C C . GLN A 1 109 ? 6.246 -10.197 8.801 1.00 94.38 109 GLN A C 1
ATOM 909 O O . GLN A 1 109 ? 7.115 -10.770 8.147 1.00 94.38 109 GLN A O 1
ATOM 914 N N . LEU A 1 110 ? 6.309 -8.900 9.102 1.00 91.50 110 LEU A N 1
ATOM 915 C CA . LEU A 1 110 ? 7.481 -8.051 8.897 1.00 91.50 110 LEU A CA 1
ATOM 916 C C . LEU A 1 110 ? 8.202 -7.835 10.238 1.00 91.50 110 LEU A C 1
ATOM 918 O O . LEU A 1 110 ? 7.673 -8.144 11.308 1.00 91.50 110 LEU A O 1
ATOM 922 N N . SER A 1 111 ? 9.398 -7.243 10.210 1.00 88.31 111 SER A N 1
ATOM 923 C CA . SER A 1 111 ? 10.164 -6.922 11.429 1.00 88.31 111 SER A CA 1
ATOM 924 C C . SER A 1 111 ? 9.400 -6.019 12.411 1.00 88.31 111 SER A C 1
ATOM 926 O O . SER A 1 111 ? 9.610 -6.095 13.618 1.00 88.31 111 SER A O 1
ATOM 928 N N . SER A 1 112 ? 8.479 -5.193 11.906 1.00 87.25 112 SER A N 1
ATOM 929 C CA . SER A 1 112 ? 7.634 -4.278 12.687 1.00 87.25 112 SER A CA 1
ATOM 930 C C . SER A 1 112 ? 6.325 -4.904 13.205 1.00 87.25 112 SER A C 1
ATOM 932 O O . SER A 1 112 ? 5.548 -4.236 13.903 1.00 87.25 112 SER A O 1
ATOM 934 N N . GLY A 1 113 ? 6.073 -6.178 12.888 1.00 92.75 113 GLY A N 1
ATOM 935 C CA . GLY A 1 113 ? 4.892 -6.938 13.297 1.00 92.75 113 GLY A CA 1
ATOM 936 C C . GLY A 1 113 ? 4.110 -7.517 12.118 1.00 92.75 113 GLY A C 1
ATOM 937 O O . GLY A 1 113 ? 4.620 -7.623 11.007 1.00 92.75 113 GLY A O 1
ATOM 938 N N . ASN A 1 114 ? 2.861 -7.900 12.375 1.00 95.25 114 ASN A N 1
ATOM 939 C CA . ASN A 1 114 ? 1.985 -8.486 11.363 1.00 95.25 114 ASN A CA 1
ATOM 940 C C . ASN A 1 114 ? 1.323 -7.403 10.502 1.00 95.25 114 ASN A C 1
ATOM 942 O O . ASN A 1 114 ? 0.867 -6.381 11.022 1.00 95.25 114 ASN A O 1
ATOM 946 N N . TRP A 1 115 ? 1.240 -7.670 9.203 1.00 96.94 115 TRP A N 1
ATOM 947 C CA . TRP A 1 115 ? 0.652 -6.812 8.181 1.00 96.94 115 TRP A CA 1
ATOM 948 C C . TRP A 1 115 ? -0.233 -7.638 7.258 1.00 96.94 115 TRP A C 1
ATOM 950 O O . TRP A 1 115 ? 0.095 -8.776 6.924 1.00 96.94 115 TRP A O 1
ATOM 960 N N . TRP A 1 116 ? -1.334 -7.053 6.808 1.00 96.06 116 TRP A N 1
ATOM 961 C CA . TRP A 1 116 ? -2.020 -7.536 5.622 1.00 96.06 116 TRP A CA 1
ATOM 962 C C . TRP A 1 116 ? -1.189 -7.180 4.394 1.00 96.06 116 TRP A C 1
ATOM 964 O O . TRP A 1 116 ? -0.637 -6.084 4.310 1.00 96.06 116 TRP A O 1
ATOM 974 N N . PHE A 1 117 ? -1.095 -8.115 3.462 1.00 95.25 117 PHE A N 1
ATOM 975 C CA . PHE A 1 117 ? -0.298 -8.038 2.252 1.00 95.25 117 PHE A CA 1
ATOM 976 C C . PHE A 1 117 ? -1.190 -8.294 1.045 1.00 95.25 117 PHE A C 1
ATOM 978 O O . PHE A 1 117 ? -1.839 -9.338 0.967 1.00 95.25 117 PHE A O 1
ATOM 985 N N . VAL A 1 118 ? -1.219 -7.338 0.118 1.00 94.19 118 VAL A N 1
ATOM 986 C CA . VAL A 1 118 ? -1.915 -7.489 -1.162 1.00 94.19 118 VAL A CA 1
ATOM 987 C C . VAL A 1 118 ? -0.950 -8.138 -2.148 1.00 94.19 118 VAL A C 1
ATOM 989 O O . VAL A 1 118 ? 0.114 -7.589 -2.438 1.00 94.19 118 VAL A O 1
ATOM 992 N N . HIS A 1 119 ? -1.300 -9.324 -2.641 1.00 91.69 119 HIS A N 1
ATOM 993 C CA . HIS A 1 119 ? -0.440 -10.082 -3.542 1.00 91.69 119 HIS A CA 1
ATOM 994 C C . HIS A 1 119 ? -0.299 -9.390 -4.909 1.00 91.69 119 HIS A C 1
ATOM 996 O O . HIS A 1 119 ? -1.311 -9.042 -5.514 1.00 91.69 119 HIS A O 1
ATOM 1002 N N . PRO A 1 120 ? 0.930 -9.256 -5.446 1.00 90.19 120 PRO A N 1
ATOM 1003 C CA . PRO A 1 120 ? 1.178 -8.528 -6.689 1.00 90.19 120 PRO A CA 1
ATOM 1004 C C . PRO A 1 120 ? 1.037 -9.388 -7.960 1.00 90.19 120 PRO A C 1
ATOM 1006 O O . PRO A 1 120 ? 1.450 -8.934 -9.024 1.00 90.19 120 PRO A O 1
ATOM 1009 N N . CYS A 1 121 ? 0.509 -10.615 -7.878 1.00 82.50 121 CYS A N 1
ATOM 1010 C CA . CYS A 1 121 ? 0.609 -11.642 -8.928 1.00 82.50 121 CYS A CA 1
ATOM 1011 C C . CYS A 1 121 ? 0.110 -11.191 -10.315 1.00 82.50 121 CYS A C 1
ATOM 1013 O O . CYS A 1 121 ? 0.738 -11.537 -11.311 1.00 82.50 121 CYS A O 1
ATOM 1015 N N . ASP A 1 122 ? -0.930 -10.355 -10.364 1.00 84.50 122 ASP A N 1
ATOM 1016 C CA . ASP A 1 122 ? -1.561 -9.907 -11.617 1.00 84.50 122 ASP A CA 1
ATOM 1017 C C . ASP A 1 122 ? -1.226 -8.443 -11.962 1.00 84.50 122 ASP A C 1
ATOM 1019 O O . ASP A 1 122 ? -1.733 -7.874 -12.927 1.00 84.50 122 ASP A O 1
ATOM 1023 N N . THR A 1 123 ? -0.319 -7.816 -11.200 1.00 87.81 123 THR A N 1
ATOM 1024 C CA . THR A 1 123 ? 0.057 -6.399 -11.363 1.00 87.81 123 THR A CA 1
ATOM 1025 C C . THR A 1 123 ? 0.508 -6.084 -12.786 1.00 87.81 123 THR A C 1
ATOM 1027 O O . THR A 1 123 ? 0.101 -5.077 -13.363 1.00 87.81 123 THR A O 1
ATOM 1030 N N . SER A 1 124 ? 1.337 -6.957 -13.361 1.00 84.81 124 SER A N 1
ATOM 1031 C CA . SER A 1 124 ? 1.904 -6.746 -14.693 1.00 84.81 124 SER A CA 1
ATOM 1032 C C . SER A 1 124 ? 0.861 -6.802 -15.814 1.00 84.81 124 SER A C 1
ATOM 1034 O O . SER A 1 124 ? 0.993 -6.069 -16.792 1.00 84.81 124 SER A O 1
ATOM 1036 N N . GLU A 1 125 ? -0.182 -7.621 -15.660 1.00 87.44 125 GLU A N 1
ATOM 1037 C CA . GLU A 1 125 ? -1.296 -7.714 -16.607 1.00 87.44 125 GLU A CA 1
ATOM 1038 C C . GLU A 1 125 ? -2.210 -6.490 -16.484 1.00 87.44 125 GLU A C 1
ATOM 1040 O O . GLU A 1 125 ? -2.546 -5.856 -17.485 1.00 87.44 125 GLU A O 1
ATOM 1045 N N . ILE A 1 126 ? -2.536 -6.098 -15.248 1.00 87.94 126 ILE A N 1
ATOM 1046 C CA . ILE A 1 126 ? -3.363 -4.923 -14.948 1.00 87.94 126 ILE A CA 1
ATOM 1047 C C . ILE A 1 126 ? -2.724 -3.638 -15.505 1.00 87.94 126 ILE A C 1
ATOM 1049 O O . ILE A 1 126 ? -3.410 -2.793 -16.082 1.00 87.94 126 ILE A O 1
ATOM 1053 N N . LEU A 1 127 ? -1.402 -3.496 -15.370 1.00 90.50 127 LEU A N 1
ATOM 1054 C CA . LEU A 1 127 ? -0.647 -2.302 -15.769 1.00 90.50 127 LEU A CA 1
ATOM 1055 C C . LEU A 1 127 ? 0.045 -2.438 -17.133 1.00 90.50 127 LEU A C 1
ATOM 1057 O O . LEU A 1 127 ? 0.935 -1.649 -17.450 1.00 90.50 127 LEU A O 1
ATOM 1061 N N . GLN A 1 128 ? -0.359 -3.397 -17.970 1.00 88.19 128 GLN A N 1
ATOM 1062 C CA . GLN A 1 128 ? 0.301 -3.676 -19.256 1.00 88.19 128 GLN A CA 1
ATOM 1063 C C . GLN A 1 128 ? 0.361 -2.472 -20.218 1.00 88.19 128 GLN A C 1
ATOM 1065 O O . GLN A 1 128 ? 1.236 -2.415 -21.078 1.00 88.19 128 GLN A O 1
ATOM 1070 N N . ASN A 1 129 ? -0.554 -1.508 -20.069 1.00 88.25 129 ASN A N 1
ATOM 1071 C CA . ASN A 1 129 ? -0.623 -0.296 -20.892 1.00 88.25 129 ASN A CA 1
ATOM 1072 C C . ASN A 1 129 ? -0.020 0.943 -20.210 1.00 88.25 129 ASN A C 1
ATOM 1074 O O . ASN A 1 129 ? -0.053 2.031 -20.783 1.00 88.25 129 ASN A O 1
ATOM 1078 N N . SER A 1 130 ? 0.498 0.815 -18.987 1.00 89.31 130 SER A N 1
ATOM 1079 C CA . SER A 1 130 ? 1.145 1.924 -18.294 1.00 89.31 130 SER A CA 1
ATOM 1080 C C . SER A 1 130 ? 2.534 2.178 -18.867 1.00 89.31 130 SER A C 1
ATOM 1082 O O . SER A 1 130 ? 3.338 1.258 -19.015 1.00 89.31 130 SER A O 1
ATOM 1084 N N . SER A 1 131 ? 2.835 3.445 -19.153 1.00 89.50 131 SER A N 1
ATOM 1085 C CA . SER A 1 131 ? 4.197 3.851 -19.488 1.00 89.50 131 SER A CA 1
ATOM 1086 C C . SER A 1 131 ? 5.114 3.670 -18.273 1.00 89.50 131 SER A C 1
ATOM 1088 O O . SER A 1 131 ? 4.663 3.761 -17.130 1.00 89.50 131 SER A O 1
ATOM 1090 N N . GLU A 1 132 ? 6.409 3.424 -18.498 1.00 86.75 132 GLU A N 1
ATOM 1091 C CA . GLU A 1 132 ? 7.352 3.180 -17.397 1.00 86.75 132 GLU A CA 1
ATOM 1092 C C . GLU A 1 132 ? 7.370 4.341 -16.390 1.00 86.75 132 GLU A C 1
ATOM 1094 O O . GLU A 1 132 ? 7.340 4.091 -15.190 1.00 86.75 132 GLU A O 1
ATOM 1099 N N . GLY A 1 133 ? 7.345 5.593 -16.864 1.00 88.50 133 GLY A N 1
ATOM 1100 C CA . GLY A 1 133 ? 7.392 6.790 -16.014 1.00 88.50 133 GLY A CA 1
ATOM 1101 C C . GLY A 1 133 ? 6.107 7.093 -15.236 1.00 88.50 133 GLY A C 1
ATOM 1102 O O . GLY A 1 133 ? 6.141 7.888 -14.301 1.00 88.50 133 GLY A O 1
ATOM 1103 N N . GLU A 1 134 ? 4.987 6.469 -15.601 1.00 89.31 134 GLU A N 1
ATOM 1104 C CA . GLU A 1 134 ? 3.689 6.632 -14.927 1.00 89.31 134 GLU A CA 1
ATOM 1105 C C . GLU A 1 134 ? 3.278 5.375 -14.155 1.00 89.31 134 GLU A C 1
ATOM 1107 O O . GLU A 1 134 ? 2.246 5.363 -13.482 1.00 89.31 134 GLU A O 1
ATOM 1112 N N . TYR A 1 135 ? 4.066 4.304 -14.249 1.00 93.12 135 TYR A N 1
ATOM 1113 C CA . TYR A 1 135 ? 3.703 2.985 -13.751 1.00 93.12 135 TYR A CA 1
ATOM 1114 C C . TYR A 1 135 ? 3.361 2.999 -12.263 1.00 93.12 135 TYR A C 1
ATOM 1116 O O . TYR A 1 135 ? 2.323 2.468 -11.881 1.00 93.12 135 TYR A O 1
ATOM 1124 N N . LEU A 1 136 ? 4.188 3.623 -11.414 1.00 94.50 136 LEU A N 1
ATOM 1125 C CA . LEU A 1 136 ? 3.944 3.623 -9.970 1.00 94.50 136 LEU A CA 1
ATOM 1126 C C . LEU A 1 136 ? 2.742 4.495 -9.589 1.00 94.50 136 LEU A C 1
ATOM 1128 O O . LEU A 1 136 ? 2.019 4.162 -8.650 1.00 94.50 136 LEU A O 1
ATOM 1132 N N . ALA A 1 137 ? 2.503 5.587 -10.320 1.00 92.12 137 ALA A N 1
ATOM 1133 C CA . ALA A 1 137 ? 1.318 6.417 -10.122 1.00 92.12 137 ALA A CA 1
ATOM 1134 C C . ALA A 1 137 ? 0.043 5.637 -10.481 1.00 92.12 137 ALA A C 1
ATOM 1136 O O . ALA A 1 137 ? -0.863 5.550 -9.655 1.00 92.12 137 ALA A O 1
ATOM 1137 N N . ASN A 1 138 ? 0.020 4.983 -11.646 1.00 91.88 138 ASN A N 1
ATOM 1138 C CA . ASN A 1 138 ? -1.091 4.131 -12.078 1.00 91.88 138 ASN A CA 1
ATOM 1139 C C . ASN A 1 138 ? -1.300 2.943 -11.129 1.00 91.88 138 ASN A C 1
ATOM 1141 O O . ASN A 1 138 ? -2.432 2.625 -10.764 1.00 91.88 138 ASN A O 1
ATOM 1145 N N . TRP A 1 139 ? -0.208 2.327 -10.668 1.00 93.56 139 TRP A N 1
ATOM 1146 C CA . TRP A 1 139 ? -0.247 1.289 -9.643 1.00 93.56 139 TRP A CA 1
ATOM 1147 C C . TRP A 1 139 ? -0.926 1.802 -8.369 1.00 93.56 139 TRP A C 1
ATOM 1149 O O . TRP A 1 139 ? -1.838 1.156 -7.860 1.00 93.56 139 TRP A O 1
ATOM 1159 N N . CYS A 1 140 ? -0.553 2.991 -7.881 1.00 92.31 140 CYS A N 1
ATOM 1160 C CA . CYS A 1 140 ? -1.184 3.583 -6.701 1.00 92.31 140 CYS A CA 1
ATOM 1161 C C . CYS A 1 140 ? -2.679 3.820 -6.927 1.00 92.31 140 CYS A C 1
ATOM 1163 O O . CYS A 1 140 ? -3.477 3.439 -6.075 1.00 92.31 140 CYS A O 1
ATOM 1165 N N . SER A 1 141 ? -3.076 4.377 -8.075 1.00 88.06 141 SER A N 1
ATOM 1166 C CA . SER A 1 141 ? -4.487 4.621 -8.399 1.00 88.06 141 SER A CA 1
ATOM 1167 C C . SER A 1 141 ? -5.339 3.353 -8.354 1.00 88.06 141 SER A C 1
ATOM 1169 O O . SER A 1 141 ? -6.486 3.413 -7.921 1.00 88.06 141 SER A O 1
ATOM 1171 N N . ILE A 1 142 ? -4.787 2.206 -8.755 1.00 88.69 142 ILE A N 1
ATOM 1172 C CA . ILE A 1 142 ? -5.505 0.928 -8.749 1.00 88.69 142 ILE A CA 1
ATOM 1173 C C . ILE A 1 142 ? -5.448 0.277 -7.367 1.00 88.69 142 ILE A C 1
ATOM 1175 O O . ILE A 1 142 ? -6.483 0.032 -6.753 1.00 88.69 142 ILE A O 1
ATOM 1179 N N . PHE A 1 143 ? -4.256 0.015 -6.836 1.00 90.81 143 PHE A N 1
ATOM 1180 C CA . PHE A 1 143 ? -4.106 -0.802 -5.632 1.00 90.81 143 PHE A CA 1
ATOM 1181 C C . PHE A 1 143 ? -4.467 -0.048 -4.348 1.00 90.81 143 PHE A C 1
ATOM 1183 O O . PHE A 1 143 ? -4.992 -0.657 -3.416 1.00 90.81 143 PHE A O 1
ATOM 1190 N N . LEU A 1 144 ? -4.268 1.274 -4.282 1.00 90.69 144 LEU A N 1
ATOM 1191 C CA . LEU A 1 144 ? -4.728 2.054 -3.127 1.00 90.69 144 LEU A CA 1
ATOM 1192 C C . LEU A 1 144 ? -6.236 2.287 -3.137 1.00 90.69 144 LEU A C 1
ATOM 1194 O O . LEU A 1 144 ? -6.791 2.511 -2.061 1.00 90.69 144 LEU A O 1
ATOM 1198 N N . SER A 1 145 ? -6.910 2.154 -4.289 1.00 87.75 145 SER A N 1
ATOM 1199 C CA . SER A 1 145 ? -8.379 2.225 -4.352 1.00 87.75 145 SER A CA 1
ATOM 1200 C C . SER A 1 145 ? -9.062 1.157 -3.485 1.00 87.75 145 SER A C 1
ATOM 1202 O O . SER A 1 145 ? -10.185 1.352 -3.024 1.00 87.75 145 SER A O 1
ATOM 1204 N N . LEU A 1 146 ? -8.348 0.065 -3.176 1.00 88.19 146 LEU A N 1
ATOM 1205 C CA . LEU A 1 146 ? -8.779 -0.956 -2.217 1.00 88.19 146 LEU A CA 1
ATOM 1206 C C . LEU A 1 146 ? -8.914 -0.407 -0.792 1.00 88.19 146 LEU A C 1
ATOM 1208 O O . LEU A 1 146 ? -9.716 -0.907 -0.004 1.00 88.19 146 LEU A O 1
ATOM 1212 N N . LEU A 1 147 ? -8.095 0.581 -0.426 1.00 88.56 147 LEU A N 1
ATOM 1213 C CA . LEU A 1 147 ? -7.969 1.074 0.945 1.00 88.56 147 LEU A CA 1
ATOM 1214 C C . LEU A 1 147 ? -8.620 2.438 1.155 1.00 88.56 147 LEU A C 1
ATOM 1216 O O . LEU A 1 147 ? -9.106 2.705 2.255 1.00 88.56 147 LEU A O 1
ATOM 1220 N N . VAL A 1 148 ? -8.620 3.282 0.129 1.00 83.25 148 VAL A N 1
ATOM 1221 C CA . VAL A 1 148 ? -9.186 4.629 0.140 1.00 83.25 148 VAL A CA 1
ATOM 1222 C C . VAL A 1 148 ? -9.866 4.871 -1.207 1.00 83.25 148 VAL A C 1
ATOM 1224 O O . VAL A 1 148 ? -9.258 4.589 -2.235 1.00 83.25 148 VAL A O 1
ATOM 1227 N N . PRO A 1 149 ? -11.111 5.373 -1.246 1.00 69.62 149 PRO A N 1
ATOM 1228 C CA . PRO A 1 149 ? -11.752 5.734 -2.503 1.00 69.62 149 PRO A CA 1
ATOM 1229 C C . PRO A 1 149 ? -11.026 6.941 -3.111 1.00 69.62 149 PRO A C 1
ATOM 1231 O O . PRO A 1 149 ? -11.347 8.085 -2.806 1.00 69.62 149 PRO A O 1
ATOM 1234 N N . LEU A 1 150 ? -10.021 6.674 -3.945 1.00 69.00 150 LEU A N 1
ATOM 1235 C CA . LEU A 1 150 ? -9.316 7.691 -4.716 1.00 69.00 150 LEU A CA 1
ATOM 1236 C C . LEU A 1 150 ? -10.189 8.114 -5.891 1.00 69.00 150 LEU A C 1
ATOM 1238 O O . LEU A 1 150 ? -10.659 7.272 -6.661 1.00 69.00 150 LEU A O 1
ATOM 1242 N N . SER A 1 151 ? -10.380 9.416 -6.068 1.00 58.97 151 SER A N 1
ATOM 1243 C CA . SER A 1 151 ? -10.866 9.921 -7.346 1.00 58.97 151 SER A CA 1
ATOM 1244 C C . SER A 1 151 ? -9.713 9.908 -8.354 1.00 58.97 151 SER A C 1
ATOM 1246 O O . SER A 1 151 ? -8.578 10.242 -8.024 1.00 58.97 151 SER A O 1
ATOM 1248 N N . VAL A 1 152 ? -9.987 9.521 -9.605 1.00 52.06 152 VAL A N 1
ATOM 1249 C CA . VAL A 1 152 ? -8.967 9.411 -10.674 1.00 52.06 152 VAL A CA 1
ATOM 1250 C C . VAL A 1 152 ? -8.165 10.717 -10.845 1.00 52.06 152 VAL A C 1
ATOM 1252 O O . VAL A 1 152 ? -6.980 10.685 -11.155 1.00 52.06 152 VAL A O 1
ATOM 1255 N N . ASN A 1 153 ? -8.775 11.866 -10.538 1.00 52.62 153 ASN A N 1
ATOM 1256 C CA . ASN A 1 153 ? -8.158 13.191 -10.643 1.00 52.62 153 ASN A CA 1
ATOM 1257 C C . ASN A 1 153 ? -7.142 13.519 -9.534 1.00 52.62 153 ASN A C 1
ATOM 1259 O O . ASN A 1 153 ? -6.485 14.550 -9.614 1.00 52.62 153 ASN A O 1
ATOM 1263 N N . GLU A 1 154 ? -7.022 12.701 -8.486 1.00 59.41 154 GLU A N 1
ATOM 1264 C CA . GLU A 1 154 ? -6.068 12.946 -7.393 1.00 59.41 154 GLU A CA 1
ATOM 1265 C C . GLU A 1 154 ? -4.656 12.418 -7.704 1.00 59.41 154 GLU A C 1
ATOM 1267 O O . GLU A 1 154 ? -3.713 12.735 -6.981 1.00 59.41 154 GLU A O 1
ATOM 1272 N N . PHE A 1 155 ? -4.494 11.647 -8.788 1.00 54.72 155 PHE A N 1
ATOM 1273 C CA . PHE A 1 155 ? -3.208 11.069 -9.205 1.00 54.72 155 PHE A CA 1
ATOM 1274 C C . PHE A 1 155 ? -2.797 11.344 -10.661 1.00 54.72 155 PHE A C 1
ATOM 1276 O O . PHE A 1 155 ? -1.624 11.105 -10.976 1.00 54.72 155 PHE A O 1
ATOM 1283 N N . CYS A 1 156 ? -3.709 11.842 -11.507 1.00 46.97 156 CYS A N 1
ATOM 1284 C CA . CYS A 1 156 ? -3.446 12.252 -12.894 1.00 46.97 156 CYS A CA 1
ATOM 1285 C C . CYS A 1 156 ? -2.899 13.682 -12.994 1.00 46.97 156 CYS A C 1
ATOM 1287 O O . CYS A 1 156 ? -3.494 14.592 -12.377 1.00 46.97 156 CYS A O 1
#

Foldseek 3Di:
DAALVLCLVCVVVVLVLLCVFPQKADWDWDCDDPVPPFGIKIWIWGPPDPFKIKIWMWTADPVVRDIWIKIWIWGWDAPPVNPDTDTDTDPDCVPQQPDDPPWDWDWDADPVGIIIITDCVCLCVVCVPPDNNCSVLVVCCPPVCSVDVDDPVSRD